Protein AF-A0A423HXZ2-F1 (afdb_monomer)

Sequence (109 aa):
MKWFTYDQNNSGGYFIDNDDVSHLICVQAENADEANTRAYQITEEYGEFCECCGSRWYIAERDEDGADVPTQYDKPLSESTASGYRQTAVLHFANGEKRKVRIGEPIDL

InterPro domains:
  IPR055720 Domain of unknown function DUF7296 [PF23969] (1-104)

pLDDT: mean 91.16, std 7.69, range [70.25, 98.31]

Solvent-accessible surface area (backbone atoms only — not comparable to full-atom values): 6193 Å² total; per-residue (Å²): 111,27,20,36,61,34,53,52,47,50,48,92,81,50,79,69,73,66,91,77,40,27,50,23,32,28,32,39,25,81,41,28,70,57,28,41,55,50,50,45,70,71,33,59,95,67,48,62,70,30,98,88,62,41,60,20,60,68,76,65,89,43,56,83,66,40,30,94,52,52,42,55,92,91,32,46,32,44,77,30,79,53,49,92,85,46,40,41,31,18,38,37,42,76,88,70,53,69,46,81,46,55,40,44,37,91,75,90,132

Secondary structure (DSSP, 8-state):
-EEEEEEBP-TTS----SSS--SEEEEEESSHHHHHHHHHHHHGGG-PPBTTTB-SB----SGGG-BSS-EETTEETTTSPPBTTB-EEEEE-TTS-EEEEETTS----

Mean predicted aligned error: 3.73 Å

Radius of gyration: 12.91 Å; Cα contacts (8 Å, |Δi|>4): 221; chains: 1; bounding box: 31×30×28 Å

Nearest PDB structures (foldseek):
  3p1z-assembly2_G  TM=5.123E-01  e=6.361E+00  Aeropyrum pernix
  2f8m-assembly1_B  TM=2.388E-01  e=1.909E+00  Plasmodium falciparum 3D7
  8j9j-assembly1_B4  TM=3.024E-01  e=9.302E+00  Euglena gracilis

Organism: NCBI:txid930166

Foldseek 3Di:
DFKAKKAFDCVVNDFDDDQLWFRIEIEDDPFQVRRQVVVCVSCVVVFDADPVGGTRIDGDPTRVSTHRADDDPPHHQLCDDQDDRRFWYWYQYPVRDIDIDGGNHDDDD

Structure (mmCIF, N/CA/C/O backbone):
data_AF-A0A423HXZ2-F1
#
_entry.id   AF-A0A423HXZ2-F1
#
loop_
_atom_site.group_PDB
_atom_site.id
_atom_site.type_symbol
_atom_site.label_atom_id
_atom_site.label_alt_id
_atom_site.label_comp_id
_atom_site.label_asym_id
_atom_site.label_entity_id
_atom_site.label_seq_id
_atom_site.pdbx_PDB_ins_code
_atom_site.Cartn_x
_atom_site.Cartn_y
_atom_site.Cartn_z
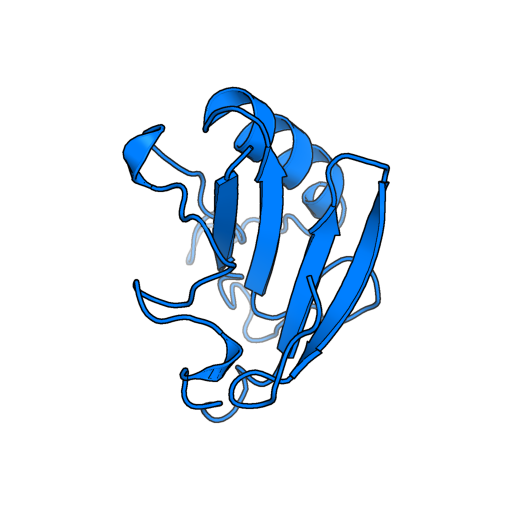_atom_site.occupancy
_atom_site.B_iso_or_equiv
_atom_site.auth_seq_id
_atom_site.auth_comp_id
_atom_site.auth_asym_id
_atom_site.auth_atom_id
_atom_site.pdbx_PDB_model_num
ATOM 1 N N . MET A 1 1 ? -14.282 -2.670 6.813 1.00 91.81 1 MET A N 1
ATOM 2 C CA . MET A 1 1 ? -12.875 -2.476 6.416 1.00 91.81 1 MET A CA 1
ATOM 3 C C . MET A 1 1 ? -12.744 -2.020 4.978 1.00 91.81 1 MET A C 1
ATOM 5 O O . MET A 1 1 ? -13.483 -2.480 4.112 1.00 91.81 1 MET A O 1
ATOM 9 N N . LYS A 1 2 ? -11.793 -1.117 4.761 1.00 97.38 2 LYS A N 1
ATOM 10 C CA . LYS A 1 2 ? -11.370 -0.550 3.482 1.00 97.38 2 LYS A CA 1
ATOM 11 C C . LYS A 1 2 ? -9.875 -0.804 3.291 1.00 97.38 2 LYS A C 1
ATOM 13 O O . LYS A 1 2 ? -9.186 -1.191 4.234 1.00 97.38 2 LYS A O 1
ATOM 18 N N . TRP A 1 3 ? -9.395 -0.586 2.078 1.00 98.12 3 TRP A N 1
ATOM 19 C CA . TRP A 1 3 ? -7.988 -0.605 1.711 1.00 98.12 3 TRP A CA 1
ATOM 20 C C . TRP A 1 3 ? -7.460 0.820 1.609 1.00 98.12 3 TRP A C 1
ATOM 22 O O . TRP A 1 3 ? -7.981 1.616 0.830 1.00 98.12 3 TRP A O 1
ATOM 32 N N . PHE A 1 4 ? -6.409 1.111 2.366 1.00 97.94 4 PHE A N 1
ATOM 33 C CA . PHE A 1 4 ? -5.674 2.370 2.320 1.00 97.94 4 PHE A CA 1
ATOM 34 C C . PHE A 1 4 ? -4.323 2.114 1.658 1.00 97.94 4 PHE A C 1
ATOM 36 O O . PHE A 1 4 ? -3.570 1.245 2.107 1.00 97.94 4 PHE A O 1
ATOM 43 N N . THR A 1 5 ? -4.030 2.823 0.569 1.00 96.50 5 THR A N 1
ATOM 44 C CA . THR A 1 5 ? -2.782 2.639 -0.181 1.00 96.50 5 THR A CA 1
ATOM 45 C C . THR A 1 5 ? -1.785 3.733 0.157 1.00 96.50 5 THR A C 1
ATOM 47 O O . THR A 1 5 ? -2.105 4.915 0.097 1.00 96.50 5 THR A O 1
ATOM 50 N N . TYR A 1 6 ? -0.550 3.322 0.423 1.00 95.00 6 TYR A N 1
ATOM 51 C CA . TYR A 1 6 ? 0.566 4.202 0.729 1.00 95.00 6 TYR A CA 1
ATOM 52 C C . TYR A 1 6 ? 1.682 3.979 -0.281 1.00 95.00 6 TYR A C 1
ATOM 54 O O . TYR A 1 6 ? 2.106 2.840 -0.509 1.00 95.00 6 TYR A O 1
ATOM 62 N N . ASP A 1 7 ? 2.161 5.058 -0.891 1.00 91.31 7 ASP A N 1
ATOM 63 C CA . ASP A 1 7 ? 3.261 5.010 -1.838 1.00 91.31 7 ASP A CA 1
ATOM 64 C C . ASP A 1 7 ? 4.612 5.234 -1.165 1.00 91.31 7 ASP A C 1
ATOM 66 O O . ASP A 1 7 ? 4.776 6.067 -0.272 1.00 91.31 7 ASP A O 1
ATOM 70 N N . GLN A 1 8 ? 5.598 4.469 -1.628 1.00 90.31 8 GLN A N 1
ATOM 71 C CA . GLN A 1 8 ? 6.976 4.663 -1.232 1.00 90.31 8 GLN A CA 1
ATOM 72 C C . GLN A 1 8 ? 7.594 5.773 -2.082 1.00 90.31 8 GLN A C 1
ATOM 74 O O . GLN A 1 8 ? 7.764 5.629 -3.297 1.00 90.31 8 GLN A O 1
ATOM 79 N N . ASN A 1 9 ? 7.997 6.860 -1.442 1.00 86.88 9 ASN A N 1
ATOM 80 C CA . ASN A 1 9 ? 8.847 7.872 -2.043 1.00 86.88 9 ASN A CA 1
ATOM 81 C C . ASN A 1 9 ? 10.274 7.315 -2.228 1.00 86.88 9 ASN A C 1
ATOM 83 O O . ASN A 1 9 ? 10.799 6.578 -1.391 1.00 86.88 9 ASN A O 1
ATOM 87 N N . ASN A 1 10 ? 10.945 7.670 -3.322 1.00 81.62 10 ASN A N 1
ATOM 88 C CA . ASN A 1 10 ? 12.302 7.207 -3.623 1.00 81.62 10 ASN A CA 1
ATOM 89 C C . ASN A 1 10 ? 13.380 8.130 -3.027 1.00 81.62 10 ASN A C 1
ATOM 91 O O . ASN A 1 10 ? 14.410 8.376 -3.664 1.00 81.62 10 ASN A O 1
ATOM 95 N N . SER A 1 11 ? 13.157 8.642 -1.814 1.00 70.25 11 SER A N 1
ATOM 96 C CA . SER A 1 11 ? 14.147 9.414 -1.055 1.00 70.25 11 SER A CA 1
ATOM 97 C C . SER A 1 11 ? 15.480 8.649 -1.024 1.00 70.25 11 SER A C 1
ATOM 99 O O . SER A 1 11 ? 15.532 7.495 -0.603 1.00 70.25 11 SER A O 1
ATOM 101 N N . GLY A 1 12 ? 16.556 9.246 -1.546 1.00 70.50 12 GLY A N 1
ATOM 102 C CA . GLY A 1 12 ? 17.868 8.585 -1.670 1.00 70.50 12 GLY A CA 1
ATOM 103 C C . GLY A 1 12 ? 18.108 7.795 -2.968 1.00 70.50 12 GLY A C 1
ATOM 104 O O . GLY A 1 12 ? 19.167 7.193 -3.123 1.00 70.50 12 GLY A O 1
ATOM 105 N N . GLY A 1 13 ? 17.175 7.818 -3.925 1.00 80.44 13 GLY A N 1
ATOM 106 C CA . GLY A 1 13 ? 17.366 7.269 -5.274 1.00 80.44 13 GLY A CA 1
ATOM 107 C C . GLY A 1 13 ? 17.095 5.770 -5.417 1.00 80.44 13 GLY A C 1
ATOM 108 O O . GLY A 1 13 ? 17.417 5.196 -6.456 1.00 80.44 13 GLY A O 1
ATOM 109 N N . TYR A 1 14 ? 16.493 5.135 -4.410 1.00 83.88 14 TYR A N 1
ATOM 110 C CA . TYR A 1 14 ? 16.163 3.712 -4.433 1.00 83.88 14 TYR A CA 1
ATOM 111 C C . TYR A 1 14 ? 14.820 3.421 -3.753 1.00 83.88 14 TYR A C 1
ATOM 113 O O . TYR A 1 14 ? 14.315 4.226 -2.962 1.00 83.88 14 TYR A O 1
ATOM 121 N N . PHE A 1 15 ? 14.262 2.255 -4.077 1.00 88.38 15 PHE A N 1
ATOM 122 C CA . PHE A 1 15 ? 13.086 1.694 -3.423 1.00 88.38 15 PHE A CA 1
ATOM 123 C C . PHE A 1 15 ? 13.488 0.496 -2.559 1.00 88.38 15 PHE A C 1
ATOM 125 O O . PHE A 1 15 ? 14.370 -0.275 -2.941 1.00 88.38 15 PHE A O 1
ATOM 132 N N . ILE A 1 16 ? 12.830 0.338 -1.415 1.00 91.19 16 ILE A N 1
ATOM 133 C CA . ILE A 1 16 ? 12.899 -0.855 -0.575 1.00 91.19 16 ILE A CA 1
ATOM 134 C C . ILE A 1 16 ? 11.803 -1.801 -1.057 1.00 91.19 16 ILE A C 1
ATOM 136 O O . ILE A 1 16 ? 10.623 -1.442 -1.041 1.00 91.19 16 ILE A O 1
ATOM 140 N N . ASP A 1 17 ? 12.205 -2.992 -1.490 1.00 92.62 17 ASP A N 1
ATOM 141 C CA . ASP A 1 17 ? 11.303 -4.026 -1.984 1.00 92.62 17 ASP A CA 1
ATOM 142 C C . ASP A 1 17 ? 11.642 -5.375 -1.337 1.00 92.62 17 ASP A C 1
ATOM 144 O O . ASP A 1 17 ? 12.686 -5.967 -1.610 1.00 92.62 17 ASP A O 1
ATOM 148 N N . ASN A 1 18 ? 10.768 -5.845 -0.449 1.00 94.12 18 ASN A N 1
ATOM 149 C CA . ASN A 1 18 ? 10.907 -7.099 0.291 1.00 94.12 18 ASN A CA 1
ATOM 150 C C . ASN A 1 18 ? 9.516 -7.731 0.526 1.00 94.12 18 ASN A C 1
ATOM 152 O O . ASN A 1 18 ? 8.611 -7.534 -0.294 1.00 94.12 18 ASN A O 1
ATOM 156 N N . ASP A 1 19 ? 9.367 -8.538 1.578 1.00 95.44 19 ASP A N 1
ATOM 157 C CA . ASP A 1 19 ? 8.108 -9.214 1.923 1.00 95.44 19 ASP A CA 1
ATOM 158 C C . ASP A 1 19 ? 7.139 -8.328 2.731 1.00 95.44 19 ASP A C 1
ATOM 160 O O . ASP A 1 19 ? 5.953 -8.644 2.831 1.00 95.44 19 ASP A O 1
ATOM 164 N N . ASP A 1 20 ? 7.625 -7.220 3.295 1.00 95.50 20 ASP A N 1
ATOM 165 C CA . ASP A 1 20 ? 6.849 -6.274 4.104 1.00 95.50 20 ASP A CA 1
ATOM 166 C C . ASP A 1 20 ? 6.447 -5.034 3.312 1.00 95.50 20 ASP A C 1
ATOM 168 O O . ASP A 1 20 ? 5.333 -4.533 3.450 1.00 95.50 20 ASP A O 1
ATOM 172 N N . VAL A 1 21 ? 7.343 -4.527 2.470 1.00 95.25 21 VAL A N 1
ATOM 173 C CA . VAL A 1 21 ? 7.142 -3.291 1.718 1.00 95.25 21 VAL A CA 1
ATOM 174 C C . VAL A 1 21 ? 7.517 -3.465 0.255 1.00 95.25 21 VAL A C 1
ATOM 176 O O . VAL A 1 21 ? 8.366 -4.274 -0.116 1.00 95.25 21 VAL A O 1
ATOM 179 N N . SER A 1 22 ? 6.871 -2.671 -0.589 1.00 94.06 22 SER A N 1
ATOM 180 C CA . SER A 1 22 ? 7.212 -2.511 -1.998 1.00 94.06 22 SER A CA 1
ATOM 181 C C . SER A 1 22 ? 6.933 -1.064 -2.407 1.00 94.06 22 SER A C 1
ATOM 183 O O . SER A 1 22 ? 6.783 -0.190 -1.555 1.00 94.06 22 SER A O 1
ATOM 185 N N . HIS A 1 23 ? 6.823 -0.790 -3.705 1.00 91.75 23 HIS A N 1
ATOM 186 C CA . HIS A 1 23 ? 6.483 0.543 -4.213 1.00 91.75 23 HIS A CA 1
ATOM 187 C C . HIS A 1 23 ? 5.162 1.077 -3.656 1.00 91.75 23 HIS A C 1
ATOM 189 O O . HIS A 1 23 ? 5.011 2.287 -3.504 1.00 91.75 23 HIS A O 1
ATOM 195 N N . LEU A 1 24 ? 4.226 0.168 -3.385 1.00 93.94 24 LEU A N 1
ATOM 196 C CA . LEU A 1 24 ? 2.985 0.427 -2.676 1.00 93.94 24 LEU A CA 1
ATOM 197 C C . LEU A 1 24 ? 2.860 -0.574 -1.524 1.00 93.94 24 LEU A C 1
ATOM 199 O O . LEU A 1 24 ? 3.190 -1.756 -1.681 1.00 93.94 24 LEU A O 1
ATOM 203 N N . ILE A 1 25 ? 2.310 -0.120 -0.405 1.00 96.69 25 ILE A N 1
ATOM 204 C CA . ILE A 1 25 ? 1.650 -1.004 0.556 1.00 96.69 25 ILE A CA 1
ATOM 205 C C . ILE A 1 25 ? 0.161 -0.674 0.577 1.00 96.69 25 ILE A C 1
ATOM 207 O O . ILE A 1 25 ? -0.220 0.490 0.475 1.00 96.69 25 ILE A O 1
ATOM 211 N N . CYS A 1 26 ? -0.681 -1.692 0.698 1.00 97.69 26 CYS A N 1
ATOM 212 C CA . CYS A 1 26 ? -2.120 -1.517 0.861 1.00 97.69 26 CYS A CA 1
ATOM 213 C C . CYS A 1 26 ? -2.524 -2.148 2.187 1.00 97.69 26 CYS A C 1
ATOM 215 O O . CYS A 1 26 ? -2.361 -3.353 2.367 1.00 97.69 26 CYS A O 1
ATOM 217 N N . VAL A 1 27 ? -3.037 -1.343 3.109 1.00 98.31 27 VAL A N 1
ATOM 218 C CA . VAL A 1 27 ? -3.385 -1.768 4.465 1.00 98.31 27 VAL A CA 1
ATOM 219 C C . VAL A 1 27 ? -4.897 -1.858 4.587 1.00 98.31 27 VAL A C 1
ATOM 221 O O . VAL A 1 27 ? -5.612 -0.904 4.281 1.00 98.31 27 VAL A O 1
ATOM 224 N N . GLN A 1 28 ? -5.385 -3.006 5.042 1.00 98.25 28 GLN A N 1
ATOM 225 C CA . GLN A 1 28 ? -6.795 -3.206 5.334 1.00 98.25 28 GLN A CA 1
ATOM 226 C C . GLN A 1 28 ? -7.104 -2.765 6.773 1.00 98.25 28 GLN A C 1
ATOM 228 O O . GLN A 1 28 ? -6.512 -3.283 7.721 1.00 98.25 28 GLN A O 1
ATOM 233 N N . ALA A 1 29 ? -8.030 -1.821 6.940 1.00 98.06 29 ALA A N 1
ATOM 234 C CA . ALA A 1 29 ? -8.381 -1.227 8.236 1.00 98.06 29 ALA A CA 1
ATOM 235 C C . ALA A 1 29 ? -9.828 -0.699 8.248 1.00 98.06 29 ALA A C 1
ATOM 237 O O . ALA A 1 29 ? -10.474 -0.625 7.198 1.00 98.06 29 ALA A O 1
ATOM 238 N N . GLU A 1 30 ? -10.369 -0.345 9.415 1.00 97.81 30 GLU A N 1
ATOM 239 C CA . GLU A 1 30 ?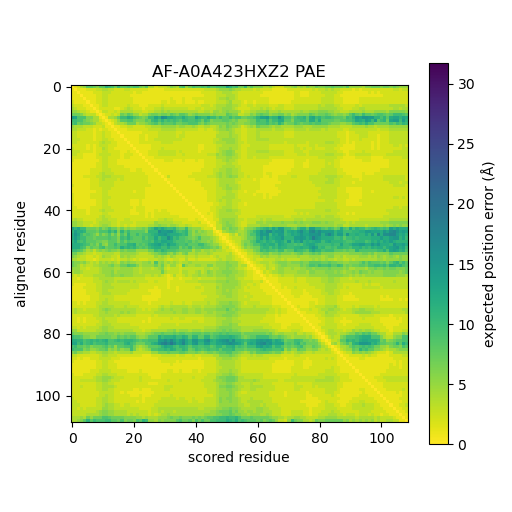 -11.721 0.226 9.521 1.00 97.81 30 GLU A CA 1
ATOM 240 C C . GLU A 1 30 ? -11.783 1.724 9.201 1.00 97.81 30 GLU A C 1
ATOM 242 O O . GLU A 1 30 ? -12.819 2.193 8.733 1.00 97.81 30 GLU A O 1
ATOM 247 N N . ASN A 1 31 ? -10.698 2.463 9.435 1.00 97.56 31 ASN A N 1
ATOM 248 C CA . ASN A 1 31 ? -10.600 3.911 9.228 1.00 97.56 31 ASN A CA 1
ATOM 249 C C . ASN A 1 31 ? -9.142 4.338 8.974 1.00 97.56 31 ASN A C 1
ATOM 251 O O . ASN A 1 31 ? -8.218 3.527 9.105 1.00 97.56 31 ASN A O 1
ATOM 255 N N . ALA A 1 32 ? -8.943 5.607 8.611 1.00 97.44 32 ALA A N 1
ATOM 256 C CA . ALA A 1 32 ? -7.635 6.156 8.2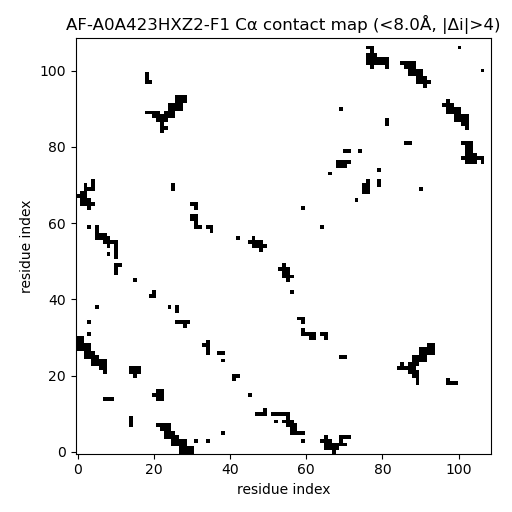67 1.00 97.44 32 ALA A CA 1
ATOM 257 C C . ALA A 1 32 ? -6.660 6.160 9.454 1.00 97.44 32 ALA A C 1
ATOM 259 O O . ALA A 1 32 ? -5.480 5.866 9.274 1.00 97.44 32 ALA A O 1
ATOM 260 N N . ASP A 1 33 ? -7.137 6.421 10.674 1.00 97.56 33 ASP A N 1
ATOM 261 C CA . ASP A 1 33 ? -6.295 6.431 11.878 1.00 97.56 33 ASP A CA 1
ATOM 262 C C . ASP A 1 33 ? -5.708 5.042 12.180 1.00 97.56 33 ASP A C 1
ATOM 264 O O . ASP A 1 33 ? -4.509 4.894 12.455 1.00 97.56 33 ASP A O 1
ATOM 268 N N . GLU A 1 34 ? -6.537 3.998 12.095 1.00 97.69 34 GLU A N 1
ATOM 269 C CA . GLU A 1 34 ? -6.098 2.612 12.246 1.00 97.69 34 GLU A CA 1
ATOM 270 C C . GLU A 1 34 ? -5.129 2.230 11.120 1.00 97.69 34 GLU A C 1
ATOM 272 O O . GLU A 1 34 ? -4.067 1.658 11.386 1.00 97.69 34 GLU A O 1
ATOM 277 N N . ALA A 1 35 ? -5.455 2.586 9.875 1.00 97.88 35 ALA A N 1
ATOM 278 C CA . ALA A 1 35 ? -4.605 2.323 8.722 1.00 97.88 35 ALA A CA 1
ATOM 2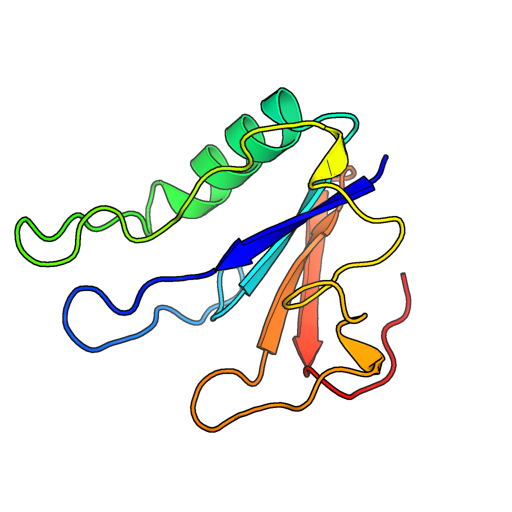79 C C . ALA A 1 35 ? -3.219 2.964 8.881 1.00 97.88 35 ALA A C 1
ATOM 281 O O . ALA A 1 35 ? -2.209 2.281 8.716 1.00 97.88 35 ALA A O 1
ATOM 282 N N . ASN A 1 36 ? -3.166 4.234 9.294 1.00 97.19 36 ASN A N 1
ATOM 283 C CA . ASN A 1 36 ? -1.930 4.982 9.513 1.00 97.19 36 ASN A CA 1
ATOM 284 C C . ASN A 1 36 ? -1.094 4.380 10.646 1.00 97.19 36 ASN A C 1
ATOM 286 O O . ASN A 1 36 ? 0.121 4.240 10.510 1.00 97.19 36 ASN A O 1
ATOM 290 N N . THR A 1 37 ? -1.737 3.969 11.743 1.00 96.62 37 THR A N 1
ATOM 291 C CA . THR A 1 37 ? -1.053 3.299 12.861 1.00 96.62 37 THR A CA 1
ATOM 292 C C . THR A 1 37 ? -0.389 2.001 12.400 1.00 96.62 37 THR A C 1
ATOM 294 O O . THR A 1 37 ? 0.772 1.742 12.719 1.00 96.62 37 THR A O 1
ATOM 297 N N . ARG A 1 38 ? -1.103 1.194 11.609 1.00 96.75 38 ARG A N 1
ATOM 298 C CA . ARG A 1 38 ? -0.584 -0.067 11.063 1.00 96.75 38 ARG A CA 1
ATOM 299 C C . ARG A 1 38 ? 0.510 0.174 10.026 1.00 96.75 38 ARG A C 1
ATOM 301 O O . ARG A 1 38 ? 1.553 -0.468 10.092 1.00 96.75 38 ARG A O 1
ATOM 308 N N . ALA A 1 39 ? 0.308 1.122 9.112 1.00 96.25 39 ALA A N 1
ATOM 309 C CA . ALA A 1 39 ? 1.297 1.508 8.112 1.00 96.25 39 ALA A CA 1
ATOM 310 C C . ALA A 1 39 ? 2.600 1.977 8.771 1.00 96.25 39 ALA A C 1
ATOM 312 O O . ALA A 1 39 ? 3.674 1.543 8.362 1.00 96.25 39 ALA A O 1
ATOM 313 N N . TYR A 1 40 ? 2.521 2.780 9.836 1.00 94.44 40 TYR A N 1
ATOM 314 C CA . TYR A 1 40 ? 3.692 3.188 10.613 1.00 94.44 40 TYR A CA 1
ATOM 315 C C . TYR A 1 40 ? 4.431 1.979 11.201 1.00 94.44 40 TYR A C 1
ATOM 317 O O . TYR A 1 40 ? 5.633 1.855 11.006 1.00 94.44 40 TYR A O 1
ATOM 325 N N . GLN A 1 41 ? 3.726 1.041 11.843 1.00 94.38 41 GLN A N 1
ATOM 326 C CA . GLN A 1 41 ? 4.346 -0.170 12.405 1.00 94.38 41 GLN A CA 1
ATOM 327 C C . GLN A 1 41 ? 5.033 -1.042 11.345 1.00 94.38 41 GLN A C 1
ATOM 329 O O . GLN A 1 41 ? 6.088 -1.608 11.606 1.00 94.38 41 GLN A O 1
ATOM 334 N N . ILE A 1 42 ? 4.446 -1.144 10.150 1.00 94.69 42 ILE A N 1
ATOM 335 C CA . ILE A 1 42 ? 5.033 -1.872 9.015 1.00 94.69 42 ILE A CA 1
ATOM 336 C C . ILE A 1 42 ? 6.287 -1.160 8.498 1.00 94.69 42 ILE A C 1
ATOM 338 O O . ILE A 1 42 ? 7.233 -1.814 8.070 1.00 94.69 42 ILE A O 1
ATOM 342 N N . THR A 1 43 ? 6.276 0.175 8.484 1.00 93.44 43 THR A N 1
ATOM 343 C CA . THR A 1 43 ? 7.259 0.991 7.761 1.00 93.44 43 THR A CA 1
ATOM 344 C C . THR A 1 43 ? 8.314 1.655 8.635 1.00 93.44 43 THR A C 1
ATOM 346 O O . THR A 1 43 ? 9.228 2.260 8.082 1.00 93.44 43 THR A O 1
ATOM 349 N N . GLU A 1 44 ? 8.243 1.529 9.961 1.00 90.69 44 GLU A N 1
ATOM 350 C CA . GLU A 1 44 ? 9.175 2.162 10.905 1.00 90.69 44 GLU A CA 1
ATOM 351 C C . GLU A 1 44 ? 10.638 1.810 10.592 1.00 90.69 44 GLU A C 1
ATOM 353 O O . GLU A 1 44 ? 11.476 2.701 10.451 1.00 90.69 44 GLU A O 1
ATOM 358 N N . GLU A 1 45 ? 10.936 0.527 10.361 1.00 88.81 45 GLU A N 1
ATOM 359 C CA . GLU A 1 45 ? 12.280 0.054 9.982 1.00 88.81 45 GLU A CA 1
ATOM 360 C C . GLU A 1 45 ? 12.678 0.438 8.542 1.00 88.81 45 GLU A C 1
ATOM 362 O O . GLU A 1 45 ? 13.836 0.310 8.146 1.00 88.81 45 GLU A O 1
ATOM 367 N N . TYR A 1 46 ? 11.726 0.952 7.760 1.00 87.25 46 TYR A N 1
ATOM 368 C CA . TYR A 1 46 ? 11.861 1.328 6.352 1.00 87.25 46 TYR A CA 1
ATOM 369 C C . TYR A 1 46 ? 11.609 2.831 6.129 1.00 87.25 46 TYR A C 1
ATOM 371 O O . TYR A 1 46 ? 11.335 3.254 5.006 1.00 87.25 46 TYR A O 1
ATOM 379 N N . GLY A 1 47 ? 11.650 3.650 7.184 1.00 78.50 47 GLY A N 1
ATOM 380 C CA . GLY A 1 47 ? 11.159 5.03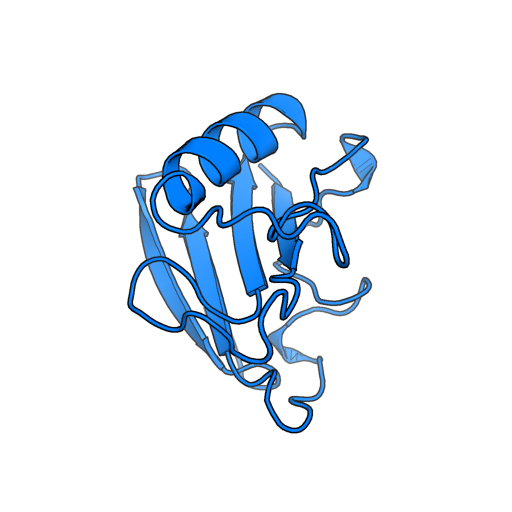1 7.203 1.00 78.50 47 GLY A CA 1
ATOM 381 C C . GLY A 1 47 ? 12.217 6.119 7.001 1.00 78.50 47 GLY A C 1
ATOM 382 O O . GLY A 1 47 ? 12.060 7.206 7.553 1.00 78.50 47 GLY A O 1
ATOM 383 N N . GLU A 1 48 ? 13.300 5.858 6.259 1.00 74.00 48 GLU A N 1
ATOM 384 C CA . GLU A 1 48 ? 14.397 6.828 6.091 1.00 74.00 48 GLU A CA 1
ATOM 385 C C . GLU A 1 48 ? 13.902 8.221 5.656 1.00 74.00 48 GLU A C 1
ATOM 387 O O . GLU A 1 48 ? 13.277 8.384 4.604 1.00 74.00 48 GLU A O 1
ATOM 392 N N . PHE A 1 49 ? 14.222 9.239 6.457 1.00 74.38 49 PHE A N 1
ATOM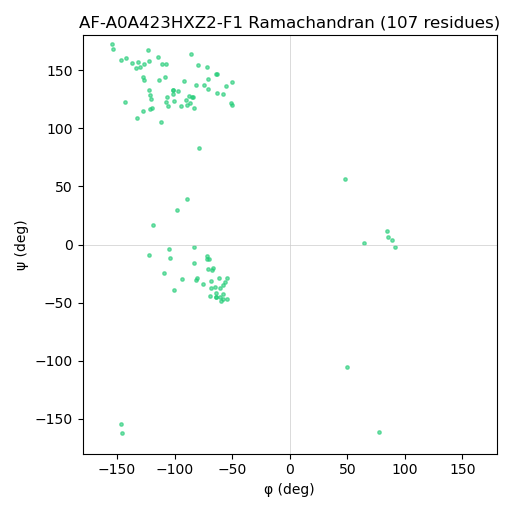 393 C CA . PHE A 1 49 ? 13.928 10.640 6.166 1.00 74.38 49 PHE A CA 1
ATOM 394 C C . PHE A 1 49 ? 15.091 11.279 5.390 1.00 74.38 49 PHE A C 1
ATOM 396 O O . PHE A 1 49 ? 16.223 11.278 5.875 1.00 74.38 49 PHE A O 1
ATOM 403 N N . CYS A 1 50 ? 14.828 11.869 4.214 1.00 71.44 50 CYS A N 1
ATOM 404 C CA . CYS A 1 50 ? 15.774 12.809 3.590 1.00 71.44 50 CYS A CA 1
ATOM 405 C C . CYS A 1 50 ? 15.299 14.236 3.835 1.00 71.44 50 CYS A C 1
ATOM 407 O O . CYS A 1 50 ? 14.188 14.573 3.439 1.00 71.44 50 CYS A O 1
ATOM 409 N N . GLU A 1 51 ? 16.166 15.121 4.325 1.00 73.88 51 GLU A N 1
ATOM 410 C CA . GLU A 1 51 ? 15.876 16.566 4.398 1.00 73.88 51 GLU A CA 1
ATOM 411 C C . GLU A 1 51 ? 15.466 17.159 3.036 1.00 73.88 51 GLU A C 1
ATOM 413 O O . GLU A 1 51 ? 14.695 18.110 2.961 1.00 73.88 51 GLU A O 1
ATOM 418 N N . CYS A 1 52 ? 15.964 16.562 1.952 1.00 74.56 52 CYS A N 1
ATOM 419 C CA . CYS A 1 52 ? 15.719 16.955 0.573 1.00 74.56 52 CYS A CA 1
ATOM 420 C C . CYS A 1 52 ? 14.388 16.459 -0.019 1.00 74.56 52 CYS A C 1
ATOM 422 O O . CYS A 1 52 ? 13.837 17.102 -0.911 1.00 74.56 52 CYS A O 1
ATOM 424 N N . CYS A 1 53 ? 13.900 15.301 0.434 1.00 71.06 53 CYS A N 1
ATOM 425 C CA . CYS A 1 53 ? 12.780 14.579 -0.185 1.00 71.06 53 CYS A CA 1
ATOM 426 C C . CYS A 1 53 ? 11.613 14.333 0.783 1.00 71.06 53 CYS A C 1
ATOM 428 O O . CYS A 1 53 ? 10.548 13.909 0.343 1.00 71.06 53 CYS A O 1
ATOM 430 N N . GLY A 1 54 ? 11.790 14.619 2.075 1.00 75.81 54 GLY A N 1
ATOM 431 C CA . GLY A 1 54 ? 10.822 14.348 3.131 1.00 75.81 54 GLY A CA 1
ATOM 432 C C . GLY A 1 54 ? 10.785 12.881 3.565 1.00 75.81 54 GLY A C 1
ATOM 433 O O . GLY A 1 54 ? 11.724 12.108 3.334 1.00 75.81 54 GLY A O 1
ATOM 434 N N . SER A 1 55 ? 9.680 12.518 4.220 1.00 84.56 55 SER A N 1
ATOM 435 C CA . SER A 1 55 ? 9.387 11.152 4.658 1.00 84.56 55 SER A CA 1
ATOM 436 C C . SER A 1 55 ? 9.243 10.202 3.473 1.00 84.56 55 SER A C 1
ATOM 438 O O . SER A 1 55 ? 8.753 10.580 2.407 1.00 84.56 55 SER A O 1
ATOM 440 N N . ARG A 1 56 ? 9.652 8.945 3.674 1.00 88.38 56 ARG A N 1
ATOM 441 C CA . ARG A 1 56 ? 9.503 7.901 2.656 1.00 88.38 56 ARG A CA 1
ATOM 442 C C . ARG A 1 56 ? 8.042 7.512 2.413 1.00 88.38 56 ARG A C 1
ATOM 444 O O . ARG A 1 56 ? 7.707 7.153 1.293 1.00 88.38 56 ARG A O 1
ATOM 451 N N . TRP A 1 57 ? 7.196 7.593 3.432 1.00 90.19 57 TRP A N 1
ATOM 452 C CA . TRP A 1 57 ? 5.800 7.167 3.374 1.00 90.19 57 TRP A CA 1
ATOM 453 C C . TRP A 1 57 ? 4.885 8.332 3.725 1.00 90.19 57 TRP A C 1
ATOM 455 O O . TRP A 1 57 ? 5.135 9.049 4.699 1.00 90.19 57 TRP A O 1
ATOM 465 N N . TYR A 1 58 ? 3.845 8.523 2.920 1.00 83.12 58 TYR A N 1
ATOM 466 C CA . TYR A 1 58 ? 2.776 9.478 3.201 1.00 83.12 58 TYR A CA 1
ATOM 467 C C . TYR A 1 58 ? 1.713 8.836 4.094 1.00 83.12 58 TYR A C 1
ATOM 469 O O . TYR A 1 58 ? 1.701 7.620 4.258 1.00 83.12 58 TYR A O 1
ATOM 477 N N . ILE A 1 59 ? 0.850 9.647 4.702 1.00 87.06 59 ILE A N 1
ATOM 478 C CA . ILE A 1 59 ? -0.267 9.180 5.534 1.00 87.06 59 ILE A CA 1
ATOM 479 C C . ILE A 1 59 ? -1.590 9.399 4.798 1.00 87.06 59 ILE A C 1
ATOM 481 O O . ILE A 1 59 ? -1.679 10.287 3.952 1.00 87.06 59 ILE A O 1
ATOM 485 N N . ALA A 1 60 ? -2.613 8.620 5.142 1.00 88.56 60 ALA A N 1
ATOM 486 C CA . ALA A 1 60 ? -3.984 8.902 4.737 1.00 88.56 60 ALA A CA 1
ATOM 487 C C . ALA A 1 60 ? -4.506 10.073 5.578 1.00 88.56 60 ALA A C 1
ATOM 489 O O . ALA A 1 60 ? -4.263 10.117 6.788 1.00 88.56 60 ALA A O 1
ATOM 490 N N . GLU A 1 61 ? -5.202 11.022 4.957 1.00 88.75 61 GLU A N 1
ATOM 491 C CA . GLU A 1 61 ? -5.695 12.216 5.648 1.00 88.75 61 GLU A CA 1
ATOM 492 C C . GLU A 1 61 ? -7.122 12.023 6.158 1.00 88.75 61 GLU A C 1
ATOM 494 O O . GLU A 1 61 ? -7.514 12.654 7.144 1.00 88.75 61 GLU A O 1
ATOM 499 N N . ARG A 1 62 ? -7.918 11.190 5.475 1.00 93.62 62 ARG A N 1
ATOM 500 C CA . ARG A 1 62 ? -9.341 11.003 5.767 1.00 93.62 62 ARG A CA 1
ATOM 501 C C . ARG A 1 62 ? -9.811 9.578 5.489 1.00 93.62 62 ARG A C 1
ATOM 503 O O . ARG A 1 62 ? -9.226 8.856 4.686 1.00 93.62 62 ARG A O 1
ATOM 510 N N . ASP A 1 63 ? -10.925 9.193 6.105 1.00 95.00 63 ASP A N 1
ATOM 511 C CA . ASP A 1 63 ? -11.534 7.871 5.910 1.00 95.00 63 ASP A CA 1
ATOM 512 C C . ASP A 1 63 ? -11.971 7.628 4.459 1.00 95.00 63 ASP A C 1
ATOM 514 O O . ASP A 1 63 ? -11.960 6.490 3.988 1.00 95.00 63 ASP A O 1
ATOM 518 N N . GLU A 1 64 ? -12.319 8.690 3.727 1.00 95.06 64 GLU A N 1
ATOM 519 C CA . GLU A 1 64 ? -12.691 8.618 2.312 1.00 95.06 64 GLU A CA 1
ATOM 520 C C . GLU A 1 64 ? -11.518 8.286 1.382 1.00 95.06 64 GLU A C 1
ATOM 522 O O . GLU A 1 64 ? -11.755 7.934 0.228 1.00 95.06 64 GLU A O 1
ATOM 527 N N . ASP A 1 65 ? -10.275 8.354 1.870 1.00 93.00 65 ASP A N 1
ATOM 528 C CA . ASP A 1 65 ? -9.100 7.902 1.119 1.00 93.00 65 ASP A CA 1
ATOM 529 C C . ASP A 1 65 ? -9.051 6.355 1.032 1.00 93.00 65 ASP A C 1
ATOM 531 O O . ASP A 1 65 ? -8.285 5.787 0.251 1.00 93.00 65 ASP A O 1
ATOM 535 N N . GLY A 1 66 ? -9.875 5.655 1.824 1.00 96.25 66 GLY A N 1
ATOM 536 C CA . GLY A 1 66 ? -10.018 4.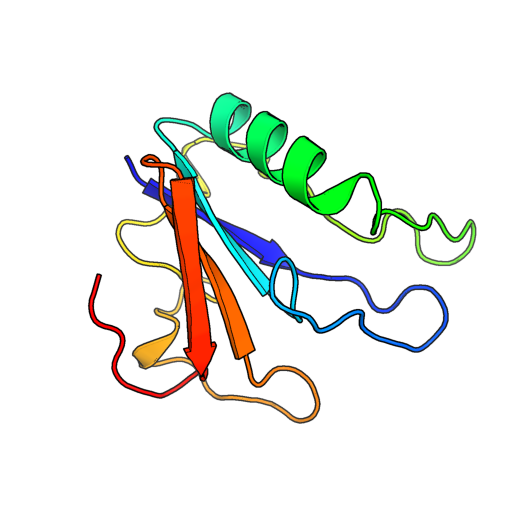203 1.796 1.00 96.25 66 GLY A CA 1
ATOM 537 C C . GLY A 1 66 ? -10.952 3.702 0.687 1.00 96.25 66 GLY A C 1
ATOM 538 O O . GLY A 1 66 ? -12.064 4.198 0.500 1.00 96.25 66 GLY A O 1
ATOM 539 N N . ALA A 1 67 ? -10.553 2.629 0.002 1.00 97.00 67 ALA A N 1
ATOM 540 C CA . ALA A 1 67 ? -11.306 2.013 -1.094 1.00 97.00 67 ALA A CA 1
ATOM 541 C C . ALA A 1 67 ? -11.798 0.588 -0.764 1.00 97.00 67 ALA A C 1
ATOM 543 O O . ALA A 1 67 ? -11.300 -0.073 0.143 1.00 97.00 67 ALA A O 1
ATOM 544 N N . ASP A 1 68 ? -12.793 0.081 -1.500 1.00 97.31 68 ASP A N 1
ATOM 545 C CA . ASP A 1 68 ? -13.293 -1.300 -1.320 1.00 97.31 68 ASP A CA 1
ATOM 546 C C . ASP A 1 68 ? -12.303 -2.374 -1.798 1.00 97.31 68 ASP A C 1
ATOM 548 O O . ASP A 1 68 ? -12.349 -3.521 -1.358 1.00 97.31 68 ASP A O 1
ATOM 552 N N . VAL A 1 69 ? -11.377 -1.991 -2.672 1.00 97.19 69 VAL A N 1
ATOM 553 C CA . VAL A 1 69 ? -10.288 -2.820 -3.199 1.00 97.19 69 VAL A CA 1
ATOM 554 C C . VAL A 1 69 ? -8.985 -2.027 -3.101 1.00 97.19 69 VAL A C 1
ATOM 556 O O . VAL A 1 69 ? -9.048 -0.798 -3.075 1.00 97.19 69 VAL A O 1
ATOM 559 N N . PRO A 1 70 ? -7.802 -2.663 -3.064 1.00 96.94 70 PRO A N 1
ATOM 560 C CA . PRO A 1 70 ? -6.550 -1.925 -3.123 1.00 96.94 70 PRO A CA 1
ATOM 561 C C . PRO A 1 70 ? -6.450 -1.187 -4.462 1.00 96.94 70 PRO A C 1
ATOM 563 O O . PRO A 1 70 ? -6.651 -1.772 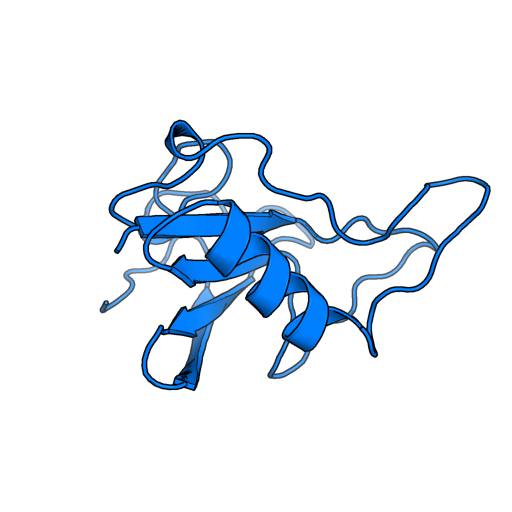-5.533 1.00 96.94 70 PRO A O 1
ATOM 566 N N . THR A 1 71 ? -6.137 0.104 -4.400 1.00 95.25 71 THR A N 1
ATOM 567 C CA . THR A 1 71 ? -6.065 0.990 -5.566 1.00 95.25 71 THR A CA 1
ATOM 568 C C . THR A 1 71 ? -4.691 1.637 -5.703 1.00 95.25 71 THR A C 1
ATOM 570 O O . THR A 1 71 ? -3.943 1.769 -4.738 1.00 95.25 71 THR A O 1
ATOM 573 N N . GLN A 1 72 ? -4.367 2.071 -6.917 1.00 91.56 72 GLN A N 1
ATOM 574 C CA . GLN A 1 72 ? -3.300 3.012 -7.227 1.00 91.56 72 GLN A CA 1
ATOM 575 C C . GLN A 1 72 ? -3.944 4.208 -7.933 1.00 91.56 72 GLN A C 1
ATOM 577 O O . GLN A 1 72 ? -4.488 4.046 -9.023 1.00 91.56 72 GLN A O 1
ATOM 582 N N . TYR A 1 73 ? -3.874 5.400 -7.329 1.00 85.62 73 TYR A N 1
ATOM 583 C CA . TYR A 1 73 ? -4.505 6.619 -7.862 1.00 85.62 73 TYR A CA 1
ATOM 584 C C . TYR A 1 73 ? -5.974 6.382 -8.273 1.00 85.62 73 TYR A C 1
ATOM 586 O O . TYR A 1 73 ? -6.334 6.546 -9.438 1.00 85.62 73 TYR A O 1
ATOM 594 N N . ASP A 1 74 ? -6.789 5.898 -7.329 1.00 89.81 74 ASP A N 1
ATOM 595 C CA . ASP A 1 74 ? -8.224 5.582 -7.488 1.00 89.81 74 ASP A CA 1
ATOM 596 C C . ASP A 1 74 ? -8.575 4.456 -8.470 1.00 89.81 74 ASP A C 1
ATOM 598 O O . ASP A 1 74 ? -9.745 4.112 -8.645 1.00 89.81 74 ASP A O 1
ATOM 602 N N . LYS A 1 75 ? -7.578 3.822 -9.088 1.00 94.56 75 LYS A N 1
ATOM 603 C CA . LYS A 1 75 ? -7.785 2.687 -9.984 1.00 94.56 75 LYS A CA 1
ATOM 604 C C . LYS A 1 75 ? -7.457 1.377 -9.267 1.00 94.56 75 LYS A C 1
ATOM 606 O O . LYS A 1 75 ? -6.388 1.299 -8.664 1.00 94.56 75 LYS A O 1
ATOM 611 N N . PRO A 1 76 ? -8.300 0.329 -9.335 1.00 96.38 76 PRO A N 1
ATOM 612 C CA . PRO A 1 76 ? -7.970 -0.975 -8.759 1.00 96.38 76 PRO A CA 1
ATOM 613 C C . PRO A 1 76 ? -6.581 -1.450 -9.197 1.00 96.38 76 PRO A C 1
ATOM 615 O O . PRO A 1 76 ? -6.203 -1.271 -10.360 1.00 96.38 76 PRO A O 1
ATOM 618 N N . LEU A 1 77 ? -5.805 -2.055 -8.292 1.00 95.81 77 LEU A N 1
ATOM 619 C CA . LEU A 1 77 ? -4.456 -2.530 -8.627 1.00 95.81 77 LEU A CA 1
ATOM 620 C C . LEU A 1 77 ? -4.464 -3.529 -9.788 1.00 95.81 77 LEU A C 1
ATOM 622 O O . LEU A 1 77 ? -3.554 -3.498 -10.610 1.00 95.81 77 LEU A O 1
ATOM 626 N N . SER A 1 78 ? -5.501 -4.360 -9.891 1.00 95.19 78 SER A N 1
ATOM 627 C CA . SER A 1 78 ? -5.681 -5.329 -10.978 1.00 95.19 78 SER A CA 1
ATOM 628 C C . SER A 1 78 ? -5.936 -4.695 -12.346 1.00 95.19 78 SER A C 1
ATOM 630 O O . SER A 1 78 ? -5.682 -5.316 -13.373 1.00 95.19 78 SER A O 1
ATOM 632 N N . GLU A 1 79 ? -6.412 -3.451 -12.377 1.00 94.69 79 GLU A N 1
ATOM 633 C CA . GLU A 1 79 ? -6.665 -2.698 -13.607 1.00 94.69 79 GLU A CA 1
ATOM 634 C C . GLU A 1 79 ? -5.592 -1.633 -13.867 1.00 94.69 79 GLU A C 1
ATOM 636 O O . GLU A 1 79 ? -5.549 -1.021 -14.939 1.00 94.69 79 GLU A O 1
ATOM 641 N N . SER A 1 80 ? -4.739 -1.364 -12.884 1.00 92.69 80 SER A N 1
ATOM 642 C CA . SER A 1 80 ? -3.659 -0.389 -12.972 1.00 92.69 80 SER A CA 1
ATOM 643 C C . SER A 1 80 ? -2.524 -0.871 -13.868 1.00 92.69 80 SER A C 1
ATOM 645 O O . SER A 1 80 ? -2.294 -2.062 -14.044 1.00 92.69 80 SER A O 1
ATOM 647 N N . THR A 1 81 ? -1.803 0.072 -14.466 1.00 88.00 81 THR A N 1
ATOM 648 C CA . THR A 1 81 ? -0.684 -0.251 -15.353 1.00 88.00 81 THR A CA 1
ATOM 649 C C . THR A 1 81 ? 0.611 -0.221 -14.557 1.00 88.00 81 THR A C 1
ATOM 651 O O . THR A 1 81 ? 1.002 0.835 -14.060 1.00 88.00 81 THR A O 1
ATOM 654 N N . ALA A 1 82 ? 1.317 -1.351 -14.493 1.00 83.81 82 ALA A N 1
ATOM 655 C CA . ALA A 1 82 ? 2.682 -1.371 -13.980 1.00 83.81 82 ALA A CA 1
ATOM 656 C C . ALA A 1 82 ? 3.568 -0.412 -14.798 1.00 83.81 82 ALA A C 1
ATOM 658 O O . ALA A 1 82 ? 3.593 -0.467 -16.030 1.00 83.81 82 ALA A O 1
ATOM 659 N N . SER A 1 83 ? 4.309 0.472 -14.129 1.00 76.06 83 SER A N 1
ATOM 660 C CA . SER A 1 83 ? 5.123 1.495 -14.797 1.00 76.06 83 SER A CA 1
ATOM 661 C C . SER A 1 83 ? 6.564 1.453 -14.306 1.00 76.06 83 SER A C 1
ATOM 663 O O . SER A 1 83 ? 6.817 1.780 -13.147 1.00 76.06 83 SER A O 1
ATOM 665 N N . GLY A 1 84 ? 7.513 1.108 -15.183 1.00 77.31 84 GLY A N 1
ATOM 666 C CA . GLY A 1 84 ? 8.946 1.095 -14.871 1.00 77.31 84 GLY A CA 1
ATOM 667 C C . GLY A 1 84 ? 9.250 0.334 -13.576 1.00 77.31 84 GLY A C 1
ATOM 668 O O . GLY A 1 84 ? 9.189 -0.896 -13.548 1.00 77.31 84 GLY A O 1
ATOM 669 N N . TYR A 1 85 ? 9.544 1.091 -12.516 1.00 71.50 85 TYR A N 1
ATOM 670 C CA . TYR A 1 85 ? 9.835 0.592 -11.172 1.00 71.50 85 TYR A CA 1
ATOM 671 C C . TYR A 1 85 ? 8.580 0.130 -10.409 1.00 71.50 85 TYR A C 1
ATOM 673 O O . TYR A 1 85 ? 8.642 -0.857 -9.700 1.00 71.50 85 TYR A O 1
ATOM 681 N N . ARG A 1 86 ? 7.410 0.752 -10.594 1.00 81.38 86 ARG A N 1
ATOM 682 C CA . ARG A 1 86 ? 6.170 0.409 -9.868 1.00 81.38 86 ARG A CA 1
ATOM 683 C C . ARG A 1 86 ? 5.507 -0.839 -10.451 1.00 81.38 86 ARG A C 1
ATOM 685 O O . ARG A 1 86 ? 4.614 -0.727 -11.291 1.00 81.38 86 ARG A O 1
ATOM 692 N N . GLN A 1 87 ? 5.974 -2.017 -10.042 1.00 90.00 87 GLN A N 1
ATOM 693 C CA . GLN A 1 87 ? 5.457 -3.302 -10.536 1.00 90.00 87 GLN A CA 1
ATOM 694 C C . GLN A 1 87 ? 4.639 -4.079 -9.509 1.00 90.00 87 GLN A C 1
ATOM 696 O O . GLN A 1 87 ? 3.813 -4.903 -9.897 1.00 90.00 87 GLN A O 1
ATOM 701 N N . THR A 1 88 ? 4.870 -3.844 -8.222 1.00 94.62 88 THR A N 1
ATOM 702 C CA . THR A 1 88 ? 4.321 -4.671 -7.147 1.00 94.62 88 THR A CA 1
ATOM 703 C C . THR A 1 88 ? 3.795 -3.834 -5.992 1.00 94.62 88 THR A C 1
ATOM 705 O O . THR A 1 88 ? 4.221 -2.697 -5.778 1.00 94.62 88 THR A O 1
ATOM 708 N N . ALA A 1 89 ? 2.877 -4.438 -5.245 1.00 96.31 89 ALA A N 1
ATOM 709 C CA . ALA A 1 89 ? 2.378 -3.945 -3.972 1.00 96.31 89 ALA A CA 1
ATOM 710 C C 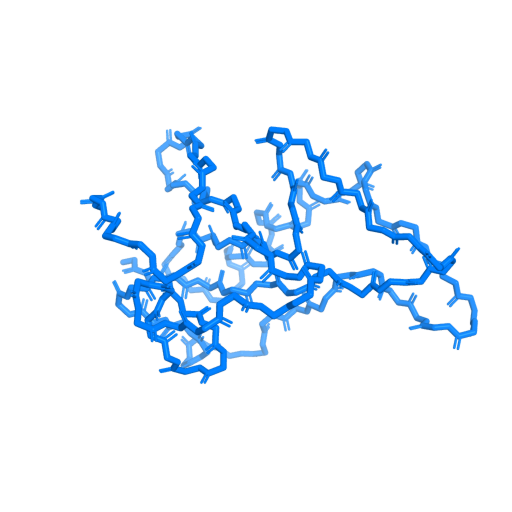. ALA A 1 89 ? 2.439 -5.067 -2.928 1.00 96.31 89 ALA A C 1
ATOM 712 O O . ALA A 1 89 ? 2.343 -6.245 -3.286 1.00 96.31 89 ALA A O 1
ATOM 713 N N . VAL A 1 90 ? 2.568 -4.711 -1.651 1.00 97.81 90 VAL A N 1
ATOM 714 C CA . VAL A 1 90 ? 2.346 -5.649 -0.539 1.00 97.81 90 VAL A CA 1
ATOM 715 C C . VAL A 1 90 ? 1.009 -5.322 0.118 1.00 97.81 90 VAL A C 1
ATOM 717 O O . VAL A 1 90 ? 0.800 -4.217 0.614 1.00 97.81 90 VAL A O 1
ATOM 720 N N . LEU A 1 91 ? 0.093 -6.285 0.099 1.00 98.25 91 LEU A N 1
ATOM 721 C CA . LEU A 1 91 ? -1.188 -6.219 0.789 1.00 98.25 91 LEU A CA 1
ATOM 722 C C . LEU A 1 91 ? -0.995 -6.678 2.233 1.00 98.25 91 LEU A C 1
ATOM 724 O O . LEU A 1 91 ? -0.493 -7.779 2.454 1.00 98.25 91 LEU A O 1
ATOM 728 N N . HIS A 1 92 ? -1.419 -5.859 3.189 1.00 98.31 92 HIS A N 1
ATOM 729 C CA . HIS A 1 92 ? -1.445 -6.163 4.618 1.00 98.31 92 HIS A CA 1
ATOM 730 C C . HIS A 1 92 ? -2.895 -6.276 5.067 1.00 98.31 92 HIS A C 1
ATOM 732 O O . HIS A 1 92 ? -3.610 -5.278 5.171 1.00 98.31 92 HIS A O 1
ATOM 738 N N . PHE A 1 93 ? -3.338 -7.505 5.303 1.00 98.12 93 PHE A N 1
ATOM 739 C CA . PHE A 1 93 ? -4.708 -7.807 5.692 1.00 98.12 93 PHE A CA 1
ATOM 740 C C . PHE A 1 93 ? -4.928 -7.532 7.177 1.00 98.12 93 PHE A C 1
ATOM 742 O O . PHE A 1 93 ? -4.021 -7.648 8.007 1.00 98.12 93 PHE A O 1
ATOM 749 N N . ALA A 1 94 ? -6.175 -7.249 7.552 1.00 96.94 94 ALA A N 1
ATOM 750 C CA . ALA A 1 94 ? -6.494 -6.923 8.935 1.00 96.94 94 ALA A CA 1
ATOM 751 C C . ALA A 1 94 ? -6.296 -8.103 9.905 1.00 96.94 94 ALA A C 1
ATOM 753 O O . ALA A 1 94 ? -6.142 -7.890 11.108 1.00 96.94 94 ALA A O 1
ATOM 754 N N . ASN A 1 95 ? -6.267 -9.336 9.394 1.00 96.12 95 ASN A N 1
ATOM 755 C CA . ASN A 1 95 ? -5.986 -10.555 10.154 1.00 96.12 95 ASN A CA 1
ATOM 756 C C . ASN A 1 95 ? -4.476 -10.832 10.347 1.00 96.12 95 ASN A C 1
ATOM 758 O O . ASN A 1 95 ? -4.128 -11.812 11.003 1.00 96.12 95 ASN A O 1
ATOM 762 N N . GLY A 1 96 ? -3.592 -9.999 9.784 1.00 95.25 96 GLY A N 1
ATOM 763 C CA . GLY A 1 96 ? -2.137 -10.163 9.837 1.00 95.25 96 GLY A CA 1
ATOM 764 C C . GLY A 1 96 ? -1.525 -10.954 8.674 1.00 95.25 96 GLY A C 1
ATOM 765 O O . GLY A 1 96 ? -0.304 -11.093 8.624 1.00 95.25 96 GLY A O 1
ATOM 766 N N . GLU A 1 97 ? -2.328 -11.464 7.734 1.00 97.00 97 GLU A N 1
ATOM 767 C CA . GLU A 1 97 ? -1.812 -12.016 6.479 1.00 97.00 97 GLU A CA 1
ATOM 768 C C . GLU A 1 97 ? -1.135 -10.916 5.648 1.00 97.00 97 GLU A C 1
ATOM 770 O O . GLU A 1 97 ? -1.563 -9.759 5.644 1.00 97.00 97 GLU A O 1
ATOM 775 N N . LYS A 1 98 ? -0.084 -11.294 4.915 1.00 97.44 98 LYS A N 1
ATOM 776 C CA . LYS A 1 98 ? 0.586 -10.434 3.939 1.00 97.44 98 LYS A CA 1
ATOM 777 C C . LYS A 1 98 ? 0.662 -11.121 2.589 1.00 97.44 98 LYS A C 1
ATOM 779 O O . LYS A 1 98 ? 0.926 -12.322 2.520 1.00 97.44 98 LYS A O 1
ATOM 784 N N . ARG A 1 99 ? 0.483 -10.358 1.513 1.00 97.69 99 ARG A N 1
ATOM 785 C CA . ARG A 1 99 ? 0.564 -10.883 0.146 1.00 97.69 99 ARG A CA 1
ATOM 786 C C . ARG A 1 99 ? 1.212 -9.886 -0.795 1.00 97.69 99 ARG A C 1
ATOM 788 O O . ARG A 1 99 ? 0.708 -8.783 -0.977 1.00 97.69 99 ARG A O 1
ATOM 795 N N . LYS A 1 100 ? 2.292 -10.299 -1.451 1.00 97.19 100 LYS A N 1
ATOM 796 C CA . LYS A 1 100 ? 2.890 -9.525 -2.539 1.00 97.19 100 LYS A CA 1
ATOM 797 C C . LYS A 1 100 ? 2.158 -9.821 -3.843 1.00 97.19 100 LYS A C 1
ATOM 799 O O . LYS A 1 100 ? 2.001 -10.982 -4.214 1.00 97.19 100 LYS A O 1
ATOM 804 N N . VAL A 1 101 ? 1.705 -8.775 -4.523 1.00 96.62 101 VAL A N 1
ATOM 805 C CA . VAL A 1 101 ? 0.919 -8.864 -5.761 1.00 96.62 101 VAL A CA 1
ATOM 806 C C . VAL A 1 101 ? 1.547 -8.025 -6.862 1.00 96.62 101 VAL A C 1
ATOM 808 O O . VAL A 1 101 ? 2.265 -7.057 -6.593 1.00 96.62 101 VAL A O 1
ATOM 811 N N . ARG A 1 102 ? 1.270 -8.394 -8.114 1.00 95.31 102 ARG A N 1
ATOM 812 C CA . ARG A 1 102 ? 1.723 -7.666 -9.297 1.00 95.31 102 ARG A CA 1
ATOM 813 C C . ARG A 1 102 ? 0.619 -6.732 -9.787 1.00 95.31 102 ARG A C 1
ATOM 815 O O . ARG A 1 102 ? -0.538 -7.124 -9.897 1.00 95.31 102 ARG A O 1
ATOM 822 N N . ILE A 1 103 ? 0.982 -5.480 -10.046 1.00 94.75 103 ILE A N 1
ATOM 823 C CA . ILE A 1 103 ? 0.053 -4.453 -10.524 1.00 94.75 103 ILE A CA 1
ATOM 824 C C . ILE A 1 103 ? -0.338 -4.776 -11.972 1.00 94.75 103 ILE A C 1
ATOM 826 O O . ILE A 1 103 ? 0.529 -5.065 -12.799 1.00 94.75 103 ILE A O 1
ATOM 830 N N . GLY A 1 104 ? -1.633 -4.708 -12.272 1.00 94.75 104 GLY A N 1
ATOM 831 C CA . GLY A 1 104 ? -2.210 -5.038 -13.578 1.00 94.75 104 GLY A CA 1
ATOM 832 C C . GLY A 1 104 ? -2.519 -6.520 -13.784 1.00 94.75 104 GLY A C 1
ATOM 833 O O . GLY A 1 104 ? -2.874 -6.915 -14.894 1.00 94.75 104 GLY A O 1
ATOM 834 N N . GLU A 1 105 ? -2.379 -7.343 -12.744 1.00 94.69 105 GLU A N 1
ATOM 835 C CA . GLU A 1 105 ? -2.766 -8.756 -12.756 1.00 94.69 105 GLU A CA 1
ATOM 836 C C . GLU A 1 105 ? -3.979 -8.998 -11.842 1.00 94.69 105 GLU A C 1
ATOM 838 O O . GLU A 1 105 ? -4.217 -8.219 -10.917 1.00 94.69 105 GLU A O 1
ATOM 843 N N . PRO A 1 106 ? -4.776 -10.058 -12.073 1.00 94.56 106 PRO A N 1
ATOM 844 C CA . PRO A 1 106 ? -5.864 -10.421 -11.171 1.00 94.56 106 PRO A CA 1
ATOM 845 C C . PRO A 1 106 ? -5.376 -10.623 -9.731 1.00 94.56 106 PRO A C 1
ATOM 847 O O . PRO A 1 106 ? -4.363 -11.281 -9.497 1.00 94.56 106 PRO A O 1
ATOM 850 N N . ILE A 1 107 ? -6.127 -10.088 -8.768 1.00 93.62 107 ILE A N 1
ATOM 851 C CA . ILE A 1 107 ? -5.848 -10.206 -7.334 1.00 93.62 107 ILE A CA 1
ATOM 852 C C . ILE A 1 107 ? -7.049 -10.883 -6.683 1.00 93.62 107 ILE A C 1
ATOM 854 O O . ILE A 1 107 ? -8.174 -10.408 -6.824 1.00 93.62 107 ILE A O 1
ATOM 858 N N . ASP A 1 108 ? -6.795 -11.979 -5.978 1.00 89.50 108 ASP A N 1
ATOM 859 C CA . ASP A 1 108 ? -7.775 -12.629 -5.108 1.00 89.50 108 ASP A CA 1
ATOM 860 C C . ASP A 1 108 ? -7.697 -11.976 -3.716 1.00 89.50 108 ASP A C 1
ATOM 862 O O . ASP A 1 108 ? -6.587 -11.837 -3.188 1.00 89.50 108 ASP A O 1
ATOM 866 N N . LEU A 1 109 ? -8.827 -11.518 -3.166 1.00 87.00 109 LEU A N 1
ATOM 867 C CA . LEU A 1 109 ? -8.919 -10.698 -1.943 1.00 87.00 109 LEU A CA 1
ATOM 868 C C . LEU A 1 109 ? -9.735 -11.386 -0.851 1.00 87.00 109 LEU A C 1
ATOM 870 O O . LEU A 1 109 ? -10.804 -11.947 -1.177 1.00 87.00 109 LEU A O 1
#